Protein AF-A0A3D6D211-F1 (afdb_monomer)

Structure (mmCIF, N/CA/C/O backbone):
data_AF-A0A3D6D211-F1
#
_entry.id   AF-A0A3D6D211-F1
#
loop_
_atom_site.group_PDB
_atom_site.id
_atom_site.type_symbol
_atom_site.label_atom_id
_atom_site.label_alt_id
_atom_site.label_comp_id
_atom_site.label_asym_id
_atom_site.label_entity_id
_atom_site.label_seq_id
_atom_site.pdbx_PDB_ins_code
_atom_site.Cartn_x
_atom_site.Cartn_y
_atom_site.Cartn_z
_atom_site.occupancy
_atom_site.B_iso_or_equiv
_atom_site.auth_seq_id
_atom_site.auth_comp_id
_atom_site.auth_asym_id
_atom_site.auth_atom_id
_atom_site.pdbx_PDB_model_num
ATOM 1 N N . SER A 1 1 ? -0.180 9.207 15.935 1.00 58.53 1 SER A N 1
ATOM 2 C CA . SER A 1 1 ? -0.227 7.729 15.918 1.00 58.53 1 SER A CA 1
ATOM 3 C C . SER A 1 1 ? -0.384 7.252 14.481 1.00 58.53 1 SER A C 1
ATOM 5 O O . SER A 1 1 ? -0.945 7.992 13.679 1.00 58.53 1 SER A O 1
ATOM 7 N N . GLY A 1 2 ? 0.138 6.065 14.145 1.00 70.81 2 GLY A N 1
ATOM 8 C CA . GLY A 1 2 ? -0.076 5.435 12.834 1.00 70.81 2 GLY A CA 1
ATOM 9 C C . GLY A 1 2 ? -1.546 5.052 12.614 1.00 70.81 2 GLY A C 1
ATOM 10 O O . GLY A 1 2 ? -2.289 4.899 13.583 1.00 70.81 2 GLY A O 1
ATOM 11 N N . LYS A 1 3 ? -1.967 4.953 11.346 1.00 82.81 3 LYS A N 1
ATOM 12 C CA . LYS A 1 3 ? -3.351 4.625 10.941 1.00 82.81 3 LYS A CA 1
ATOM 13 C C . LYS A 1 3 ? -3.572 3.140 10.627 1.00 82.81 3 LYS A C 1
ATOM 15 O O . LYS A 1 3 ? -4.720 2.735 10.486 1.00 82.81 3 LYS A O 1
ATOM 20 N N . ALA A 1 4 ? -2.499 2.359 10.530 1.00 85.62 4 ALA A N 1
ATOM 21 C CA . ALA A 1 4 ? -2.516 0.927 10.254 1.00 85.62 4 ALA A CA 1
ATOM 22 C C . ALA A 1 4 ? -1.386 0.229 11.024 1.00 85.62 4 ALA A C 1
ATOM 24 O O . ALA A 1 4 ? -0.366 0.858 11.324 1.00 85.62 4 ALA A O 1
ATOM 25 N N . ASP A 1 5 ? -1.578 -1.055 11.326 1.00 86.31 5 ASP A N 1
ATOM 26 C CA . ASP A 1 5 ? -0.593 -1.872 12.044 1.00 86.31 5 ASP A CA 1
ATOM 27 C C . ASP A 1 5 ? 0.421 -2.522 11.100 1.00 86.31 5 ASP A C 1
ATOM 29 O O . ASP A 1 5 ? 1.606 -2.579 11.424 1.00 86.31 5 ASP A O 1
ATOM 33 N N . ASN A 1 6 ? -0.039 -2.974 9.931 1.00 88.00 6 ASN A N 1
ATOM 34 C CA . ASN A 1 6 ? 0.769 -3.674 8.933 1.00 88.00 6 ASN A CA 1
ATOM 35 C C . ASN A 1 6 ? 1.070 -2.766 7.741 1.00 88.00 6 ASN A C 1
ATOM 37 O O . ASN A 1 6 ? 0.302 -1.851 7.430 1.00 88.00 6 ASN A O 1
ATOM 41 N N . LEU A 1 7 ? 2.171 -3.058 7.055 1.00 87.31 7 LEU A N 1
ATOM 42 C CA . LEU A 1 7 ? 2.601 -2.329 5.870 1.00 87.31 7 LEU A CA 1
ATOM 43 C C . LEU A 1 7 ? 2.799 -3.305 4.713 1.00 87.31 7 LEU A C 1
ATOM 45 O O . LEU A 1 7 ? 3.450 -4.334 4.869 1.00 87.31 7 LEU A O 1
ATOM 49 N N . VAL A 1 8 ? 2.217 -2.994 3.560 1.00 88.19 8 VAL A N 1
ATOM 50 C CA . VAL A 1 8 ? 2.355 -3.799 2.344 1.00 88.19 8 VAL A CA 1
ATOM 51 C C . VAL A 1 8 ? 3.019 -2.943 1.290 1.00 88.19 8 VAL A C 1
ATOM 53 O O . VAL A 1 8 ? 2.564 -1.827 1.036 1.00 88.19 8 VAL A O 1
ATOM 56 N N . PHE A 1 9 ? 4.061 -3.477 0.676 1.00 83.62 9 PHE A N 1
ATOM 57 C CA . PHE A 1 9 ? 4.722 -2.842 -0.445 1.00 83.62 9 PHE A CA 1
ATOM 58 C C . PHE A 1 9 ? 4.446 -3.575 -1.752 1.00 83.62 9 PHE A C 1
ATOM 60 O O . PHE A 1 9 ? 4.147 -4.769 -1.748 1.00 83.62 9 PHE A O 1
ATOM 67 N N . GLY A 1 10 ? 4.498 -2.822 -2.854 1.00 76.00 10 GLY A N 1
ATOM 68 C CA . GLY A 1 10 ? 4.385 -3.337 -4.217 1.00 76.00 10 GLY A CA 1
ATOM 69 C C . GLY A 1 10 ? 5.516 -4.300 -4.576 1.00 76.00 10 GLY A C 1
ATOM 70 O O . GLY A 1 10 ? 6.208 -4.796 -3.702 1.00 76.00 10 GLY A O 1
ATOM 71 N N . GLY A 1 11 ? 5.660 -4.626 -5.858 1.00 62.19 11 GLY A N 1
ATOM 72 C CA . GLY A 1 11 ? 6.612 -5.656 -6.302 1.00 62.19 11 GLY A CA 1
ATOM 73 C C . GLY A 1 11 ? 7.566 -5.233 -7.412 1.00 62.19 11 GLY A C 1
ATOM 74 O O . GLY A 1 11 ? 8.039 -6.103 -8.142 1.00 62.19 11 GLY A O 1
ATOM 75 N N . SER A 1 12 ? 7.812 -3.934 -7.593 1.00 55.12 12 SER A N 1
ATOM 76 C CA . SER A 1 12 ? 8.810 -3.457 -8.554 1.00 55.12 12 SER A CA 1
ATOM 77 C C . SER A 1 12 ? 10.187 -3.349 -7.910 1.00 55.12 12 SER A C 1
ATOM 79 O O . SER A 1 12 ? 10.309 -2.785 -6.828 1.00 55.12 12 SER A O 1
ATOM 81 N N . ASP A 1 13 ? 11.224 -3.798 -8.614 1.00 53.75 13 ASP A N 1
ATOM 82 C CA . ASP A 1 13 ? 12.615 -3.498 -8.275 1.00 53.75 13 ASP A CA 1
ATOM 83 C C . ASP A 1 13 ? 12.808 -1.973 -8.154 1.00 53.75 13 ASP A C 1
ATOM 85 O O . ASP A 1 13 ? 12.482 -1.227 -9.081 1.00 53.75 13 ASP A O 1
ATOM 89 N N . TYR A 1 14 ? 13.329 -1.493 -7.020 1.00 52.69 14 TYR A N 1
ATOM 90 C CA . TYR A 1 14 ? 13.660 -0.077 -6.850 1.00 52.69 14 TYR A CA 1
ATOM 91 C C . TYR A 1 14 ? 15.151 0.126 -7.105 1.00 52.69 14 TYR A C 1
ATOM 93 O O . TYR A 1 14 ? 16.004 -0.373 -6.368 1.00 52.69 14 TYR A O 1
ATOM 101 N N . GLU A 1 15 ? 15.468 0.891 -8.147 1.00 45.19 15 GLU A N 1
ATOM 102 C CA . GLU A 1 15 ? 16.822 1.377 -8.390 1.00 45.19 15 GLU A CA 1
ATOM 103 C C . GLU A 1 15 ? 17.042 2.671 -7.599 1.00 45.19 15 GLU A C 1
ATOM 105 O O . GLU A 1 15 ? 16.392 3.689 -7.846 1.00 45.19 15 GLU A O 1
ATOM 110 N N . ILE A 1 16 ? 17.972 2.646 -6.643 1.00 47.34 16 ILE A N 1
ATOM 111 C CA . ILE A 1 16 ? 18.431 3.849 -5.942 1.00 47.34 16 ILE A CA 1
ATOM 112 C C . ILE A 1 16 ? 19.936 3.970 -6.161 1.00 47.34 16 ILE A C 1
ATOM 114 O O . ILE A 1 16 ? 20.699 3.063 -5.837 1.00 47.34 16 ILE A O 1
ATOM 118 N N . ASN A 1 17 ? 20.373 5.104 -6.716 1.00 46.25 17 ASN A N 1
ATOM 119 C CA . ASN A 1 17 ? 21.780 5.399 -7.015 1.00 46.25 17 ASN A CA 1
ATOM 120 C C . ASN A 1 17 ? 22.486 4.318 -7.864 1.00 46.25 17 ASN A C 1
ATOM 122 O O . ASN A 1 17 ? 23.649 4.001 -7.616 1.00 46.25 17 ASN A O 1
ATOM 126 N N . GLY A 1 18 ? 21.797 3.733 -8.850 1.00 45.72 18 GLY A N 1
ATOM 127 C CA . GLY A 1 18 ? 22.374 2.712 -9.734 1.00 45.72 18 GLY A CA 1
ATOM 128 C C . GLY A 1 18 ? 22.485 1.316 -9.117 1.00 45.72 18 GLY A C 1
ATOM 129 O O . GLY A 1 18 ? 23.084 0.428 -9.719 1.00 45.72 18 GLY A O 1
A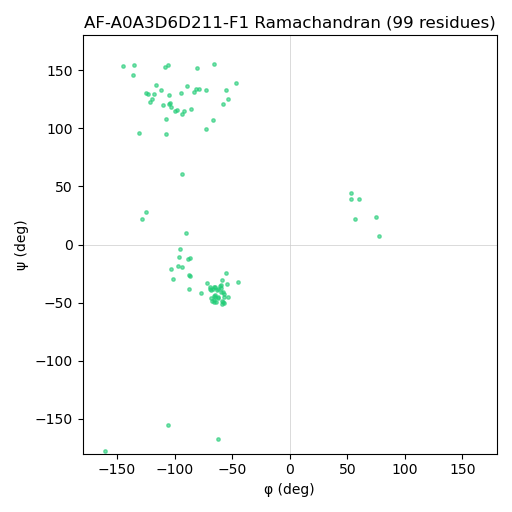TOM 130 N N . THR A 1 19 ? 21.931 1.109 -7.918 1.00 49.28 19 THR A N 1
ATOM 131 C CA . THR A 1 19 ? 21.865 -0.202 -7.267 1.00 49.28 19 THR A CA 1
ATOM 132 C C . THR A 1 19 ? 20.418 -0.672 -7.254 1.00 49.28 19 THR A C 1
ATOM 134 O O . THR A 1 19 ? 19.549 -0.008 -6.687 1.00 49.28 19 THR A O 1
ATOM 137 N N . ILE A 1 20 ? 20.166 -1.818 -7.889 1.00 54.06 20 ILE A N 1
ATOM 138 C CA . ILE A 1 20 ? 18.910 -2.553 -7.744 1.00 54.06 20 ILE A CA 1
ATOM 139 C C . ILE A 1 20 ? 18.949 -3.183 -6.356 1.00 54.06 20 ILE A C 1
ATOM 141 O O . ILE A 1 20 ? 19.634 -4.183 -6.138 1.00 54.06 20 ILE A O 1
ATOM 145 N N . THR A 1 21 ? 18.275 -2.557 -5.398 1.00 53.44 21 THR A N 1
ATOM 146 C CA . THR A 1 21 ? 18.190 -3.091 -4.041 1.00 53.44 21 THR A CA 1
ATOM 147 C C . THR A 1 21 ? 16.914 -3.904 -3.927 1.00 53.44 21 THR A C 1
ATOM 149 O O . THR A 1 21 ? 15.833 -3.422 -4.262 1.00 53.44 21 THR A O 1
ATOM 152 N N . ALA A 1 22 ? 17.032 -5.132 -3.417 1.00 55.91 22 ALA A N 1
ATOM 153 C CA . ALA A 1 22 ? 15.868 -5.899 -3.003 1.00 55.91 22 ALA A CA 1
ATOM 154 C C . ALA A 1 22 ? 15.111 -5.090 -1.940 1.00 55.91 22 ALA A C 1
ATOM 156 O O . ALA A 1 22 ? 15.666 -4.749 -0.893 1.00 55.91 22 ALA A O 1
ATOM 157 N N . GLU A 1 23 ? 13.851 -4.777 -2.227 1.00 57.41 23 GLU A N 1
ATOM 158 C CA . GLU A 1 23 ? 12.949 -3.925 -1.444 1.00 57.41 23 GLU A CA 1
ATOM 159 C C . GLU A 1 23 ? 12.984 -4.220 0.072 1.00 57.41 23 GLU A C 1
ATOM 161 O O . GLU A 1 23 ? 12.925 -3.309 0.900 1.00 57.41 23 GLU A O 1
ATOM 166 N N . GLY A 1 24 ? 13.210 -5.485 0.445 1.00 54.91 24 GLY A N 1
ATOM 167 C CA . GLY A 1 24 ? 13.349 -5.936 1.830 1.00 54.91 24 GLY A CA 1
ATOM 168 C C . GLY A 1 24 ? 14.492 -5.306 2.637 1.00 54.91 24 GLY A C 1
ATOM 169 O O . GLY A 1 24 ? 14.307 -5.056 3.826 1.00 54.91 24 GLY A O 1
ATOM 170 N N . GLN A 1 25 ? 15.649 -5.001 2.034 1.00 59.38 25 GLN A N 1
ATOM 171 C CA . GLN A 1 25 ? 16.811 -4.485 2.778 1.00 59.38 25 GLN A CA 1
ATOM 172 C C . GLN A 1 25 ? 16.654 -2.998 3.140 1.00 59.38 25 GLN A C 1
ATOM 174 O O . GLN A 1 25 ? 16.907 -2.605 4.277 1.00 59.38 25 GLN A O 1
ATOM 179 N N . LEU A 1 26 ? 16.144 -2.187 2.206 1.00 62.75 26 LEU A N 1
ATOM 180 C CA . LEU A 1 26 ? 15.807 -0.774 2.440 1.00 62.75 26 LEU A CA 1
ATOM 181 C C . LEU A 1 26 ? 14.749 -0.613 3.536 1.00 62.75 26 LEU A C 1
ATOM 183 O O . LEU A 1 26 ? 14.776 0.340 4.315 1.00 62.75 26 LEU A O 1
ATOM 187 N N . LEU A 1 27 ? 13.810 -1.554 3.604 1.00 62.53 27 LEU A N 1
ATOM 188 C CA . LEU A 1 27 ? 12.691 -1.460 4.525 1.00 62.53 27 LEU A CA 1
ATOM 189 C C . LEU A 1 27 ? 12.978 -2.042 5.896 1.00 62.53 27 LEU A C 1
ATOM 191 O O . LEU A 1 27 ? 12.405 -1.547 6.863 1.00 62.53 27 LEU A O 1
ATOM 195 N N . ASP A 1 28 ? 13.898 -2.997 6.021 1.00 63.72 28 ASP A N 1
ATOM 196 C CA . ASP A 1 28 ? 14.395 -3.386 7.338 1.00 63.72 28 ASP A CA 1
ATOM 197 C C . ASP A 1 28 ? 15.180 -2.239 7.993 1.00 63.72 28 ASP A C 1
ATOM 199 O O . ASP A 1 28 ? 15.022 -1.952 9.187 1.00 63.72 28 ASP A O 1
ATOM 203 N N . GLU A 1 29 ? 15.928 -1.484 7.182 1.00 65.69 29 GLU A N 1
ATOM 204 C CA . GLU A 1 29 ? 16.556 -0.236 7.610 1.00 65.69 29 GLU A CA 1
ATOM 205 C C . GLU A 1 29 ? 15.517 0.814 8.022 1.00 65.69 29 GLU A C 1
ATOM 207 O O . GLU A 1 29 ? 15.656 1.415 9.087 1.00 65.69 29 GLU A O 1
ATOM 212 N N . TRP A 1 30 ? 14.447 1.033 7.246 1.00 66.62 30 TRP A N 1
ATOM 213 C CA . TRP A 1 30 ? 13.401 2.002 7.614 1.00 66.62 30 TRP A CA 1
ATOM 214 C C . TRP A 1 30 ? 12.588 1.558 8.831 1.00 66.62 30 TRP A C 1
ATOM 216 O O . TRP A 1 30 ? 12.302 2.376 9.706 1.00 66.62 30 TRP A O 1
ATOM 226 N N . ARG A 1 31 ? 12.265 0.267 8.942 1.00 63.41 31 ARG A N 1
ATOM 227 C CA . ARG A 1 31 ? 11.588 -0.332 10.099 1.00 63.41 31 ARG A CA 1
ATOM 228 C C . ARG A 1 31 ? 12.399 -0.098 11.369 1.00 63.41 31 ARG A C 1
ATOM 230 O O . ARG A 1 31 ? 11.857 0.413 12.350 1.00 63.41 31 ARG A O 1
ATOM 237 N N . THR A 1 32 ? 13.696 -0.401 11.320 1.00 65.19 32 THR A N 1
ATOM 238 C CA . THR A 1 32 ? 14.630 -0.209 12.438 1.00 65.19 32 THR A CA 1
ATOM 239 C C . THR A 1 32 ? 14.813 1.271 12.766 1.00 65.19 32 THR A C 1
ATOM 241 O O . THR A 1 32 ? 14.773 1.661 13.931 1.00 65.19 32 THR A O 1
ATOM 244 N N . ARG A 1 33 ? 14.978 2.121 11.746 1.00 60.97 33 ARG A N 1
ATOM 245 C CA . ARG A 1 33 ? 15.263 3.551 11.919 1.00 60.97 33 ARG A CA 1
ATOM 246 C C . ARG A 1 33 ? 14.066 4.347 12.424 1.00 60.97 33 ARG A C 1
ATOM 248 O O . ARG A 1 33 ? 14.261 5.340 13.120 1.00 60.97 33 ARG A O 1
ATOM 255 N N . TRP A 1 34 ? 12.851 3.966 12.044 1.00 62.72 34 TRP A N 1
ATOM 256 C CA . TRP A 1 34 ? 11.663 4.759 12.343 1.00 62.72 34 TRP A CA 1
ATOM 257 C C . TRP A 1 34 ? 10.816 4.203 13.487 1.00 62.72 34 TRP A C 1
ATOM 259 O O . TRP A 1 34 ? 10.064 4.968 14.083 1.00 62.72 34 TRP A O 1
ATOM 269 N N . GLY A 1 35 ? 10.917 2.916 13.842 1.00 63.09 35 GLY A N 1
ATOM 270 C CA . GLY A 1 35 ? 10.099 2.332 14.920 1.00 63.09 35 GLY A CA 1
ATOM 271 C C . GLY A 1 35 ? 8.584 2.495 14.692 1.00 63.09 35 GLY A C 1
ATOM 272 O O . GLY A 1 35 ? 7.802 2.510 15.640 1.00 63.09 35 GLY A O 1
ATOM 273 N N . MET A 1 36 ? 8.177 2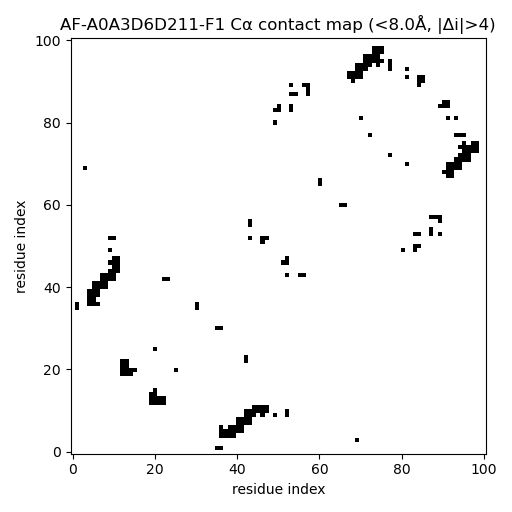.696 13.431 1.00 64.12 36 MET A N 1
ATOM 274 C CA . MET A 1 36 ? 6.855 3.207 13.044 1.00 64.12 36 MET A CA 1
ATOM 275 C C . MET A 1 36 ? 5.827 2.111 12.739 1.00 64.12 36 MET A C 1
ATOM 277 O O . MET A 1 36 ? 4.630 2.395 12.773 1.00 64.12 36 MET A O 1
ATOM 281 N N . VAL A 1 37 ? 6.265 0.881 12.455 1.00 67.69 37 VAL A N 1
ATOM 282 C CA . VAL A 1 37 ? 5.378 -0.241 12.114 1.00 67.69 37 VAL A CA 1
ATOM 283 C C . VAL A 1 37 ? 5.284 -1.177 13.311 1.00 67.69 37 VAL A C 1
ATOM 285 O O . VAL A 1 37 ? 6.298 -1.679 13.790 1.00 67.69 37 VAL A O 1
ATOM 288 N N . LYS A 1 38 ? 4.065 -1.374 13.818 1.00 72.06 38 LYS A N 1
ATOM 289 C CA . LYS A 1 38 ? 3.802 -2.256 14.965 1.00 72.06 38 LYS A CA 1
ATOM 290 C C . LYS A 1 38 ? 3.586 -3.714 14.553 1.00 72.06 38 LYS A C 1
ATOM 292 O O . LYS A 1 38 ? 3.816 -4.601 15.368 1.00 72.06 38 LYS A O 1
ATOM 297 N N . GLY A 1 39 ? 3.108 -3.939 13.332 1.00 76.38 39 GLY A N 1
ATOM 298 C CA . GLY A 1 39 ? 2.797 -5.245 12.763 1.00 76.38 39 GLY A CA 1
ATOM 299 C C . GLY A 1 39 ? 3.818 -5.724 11.732 1.00 76.38 39 GLY A C 1
ATOM 300 O O . GLY A 1 39 ? 4.988 -5.337 11.743 1.00 76.38 39 GLY A O 1
ATOM 301 N N . GLU A 1 40 ? 3.362 -6.604 10.847 1.00 81.88 40 GLU A N 1
ATOM 302 C CA . GLU A 1 40 ? 4.181 -7.239 9.817 1.00 81.88 40 GLU A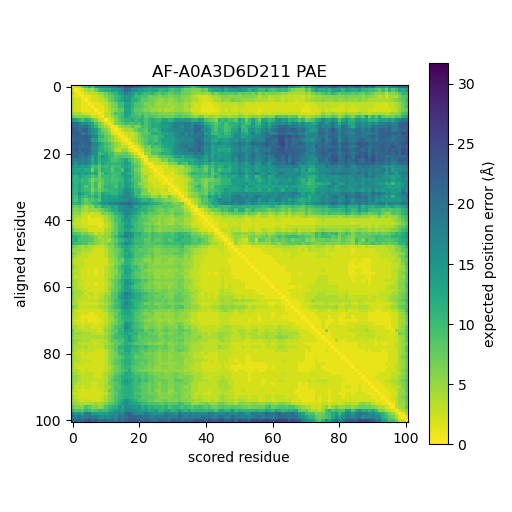 CA 1
ATOM 303 C C . GLU A 1 40 ? 4.375 -6.319 8.602 1.00 81.88 40 GLU A C 1
ATOM 305 O O . GLU A 1 40 ? 3.537 -5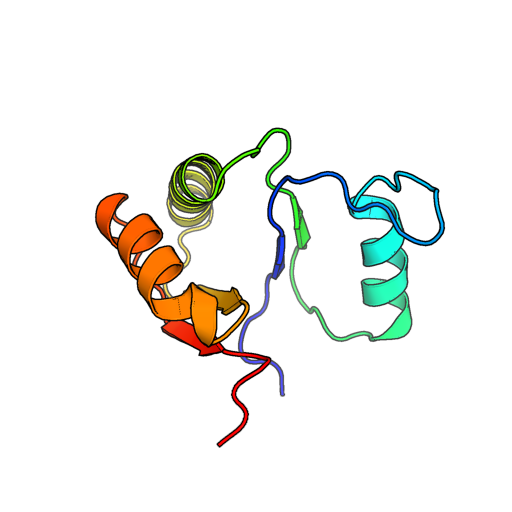.470 8.276 1.00 81.88 40 GLU A O 1
ATOM 310 N N . VAL A 1 41 ? 5.502 -6.515 7.915 1.00 79.62 41 VAL A N 1
ATOM 311 C CA . VAL A 1 41 ? 5.760 -5.935 6.595 1.00 79.62 41 VAL A CA 1
ATOM 312 C C . VAL A 1 41 ? 5.615 -7.046 5.562 1.00 79.62 41 VAL A C 1
ATOM 314 O O . VAL A 1 41 ? 6.215 -8.110 5.715 1.00 79.62 41 VAL A O 1
ATOM 317 N N . HIS A 1 42 ? 4.816 -6.806 4.526 1.00 82.81 42 HIS A N 1
ATOM 318 C CA . HIS A 1 42 ? 4.560 -7.756 3.448 1.00 82.81 42 HIS A CA 1
ATOM 319 C C . HIS A 1 42 ? 5.083 -7.214 2.122 1.00 82.81 42 HIS A C 1
ATOM 321 O O . HIS A 1 42 ? 4.852 -6.050 1.795 1.00 82.81 42 HIS A O 1
ATOM 327 N N . PHE A 1 43 ? 5.717 -8.086 1.346 1.00 78.75 43 PHE A N 1
ATOM 328 C CA . PHE A 1 43 ? 6.238 -7.781 0.018 1.00 78.75 43 PHE A CA 1
ATOM 329 C C . PHE A 1 43 ? 5.432 -8.544 -1.023 1.00 78.75 43 PHE A C 1
ATOM 331 O O . PHE A 1 43 ? 5.147 -9.734 -0.855 1.00 78.75 43 PHE A O 1
ATOM 338 N N . LEU A 1 44 ? 5.021 -7.854 -2.084 1.00 80.50 44 LEU A N 1
ATOM 339 C CA . LEU A 1 44 ? 4.266 -8.459 -3.174 1.00 80.50 44 LEU A CA 1
ATOM 340 C C . LEU A 1 44 ? 5.218 -8.906 -4.287 1.00 80.50 44 LEU A C 1
ATOM 342 O O . LEU A 1 44 ? 5.094 -8.446 -5.423 1.00 80.50 44 LEU A O 1
ATOM 346 N N . ASP A 1 45 ? 6.138 -9.819 -3.965 1.00 70.88 45 ASP A N 1
ATOM 347 C CA . ASP A 1 45 ? 7.168 -10.318 -4.884 1.00 70.88 45 ASP A CA 1
ATOM 348 C C . ASP A 1 45 ? 6.592 -10.682 -6.26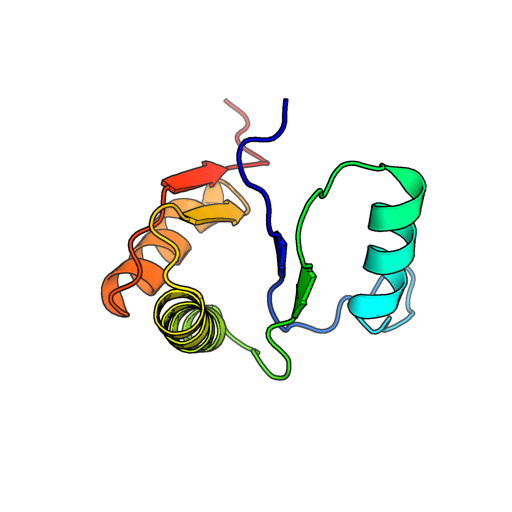3 1.00 70.88 45 ASP A C 1
ATOM 350 O O . ASP A 1 45 ? 5.536 -11.320 -6.375 1.00 70.88 45 ASP A O 1
ATOM 354 N N . ASN A 1 46 ? 7.318 -10.335 -7.329 1.00 68.44 46 ASN A N 1
ATOM 355 C CA . ASN A 1 46 ? 6.919 -10.568 -8.722 1.00 68.44 46 ASN A CA 1
ATOM 356 C C . ASN A 1 46 ? 5.597 -9.868 -9.113 1.00 68.44 46 ASN A C 1
ATOM 358 O O . ASN A 1 46 ? 4.763 -10.453 -9.821 1.00 68.44 4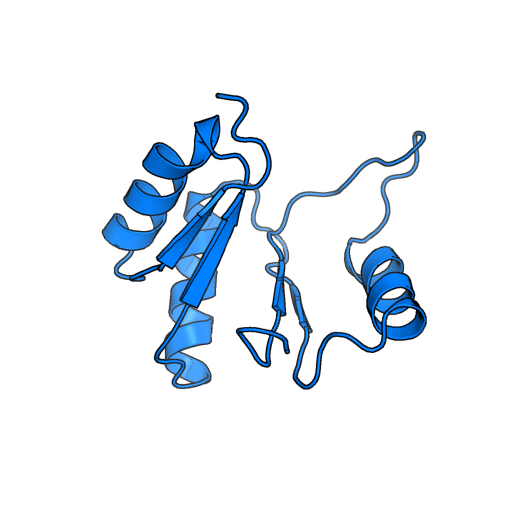6 ASN A O 1
ATOM 362 N N . SER A 1 47 ? 5.363 -8.641 -8.633 1.00 75.06 47 SER A N 1
ATOM 363 C CA . SER A 1 47 ? 4.241 -7.790 -9.065 1.00 75.06 47 SER A CA 1
ATOM 364 C C . SER A 1 47 ? 4.747 -6.641 -9.927 1.00 75.06 47 SER A C 1
ATOM 366 O O . SER A 1 47 ? 5.141 -5.597 -9.424 1.00 75.06 47 SER A O 1
ATOM 368 N N . TYR A 1 48 ? 4.706 -6.831 -11.244 1.00 77.88 48 TYR A N 1
ATOM 369 C CA . TYR A 1 48 ? 5.227 -5.857 -12.211 1.00 77.88 48 TYR A CA 1
ATOM 370 C C . TYR A 1 48 ? 4.204 -4.788 -12.603 1.00 77.88 48 TYR A C 1
ATOM 372 O O . TYR A 1 48 ? 4.536 -3.802 -13.260 1.00 77.88 48 TYR A O 1
ATOM 380 N N . THR A 1 49 ? 2.937 -4.988 -12.239 1.00 85.38 49 THR A N 1
ATOM 381 C CA . THR A 1 49 ? 1.856 -4.058 -12.547 1.00 85.38 49 THR A CA 1
ATOM 382 C C . THR A 1 49 ? 0.961 -3.829 -11.335 1.00 85.38 49 THR A C 1
ATOM 384 O O . THR A 1 49 ? 0.758 -4.724 -10.517 1.00 85.38 49 THR A O 1
ATOM 387 N N . THR A 1 50 ? 0.301 -2.667 -11.289 1.00 83.81 50 THR A N 1
ATOM 388 C CA . THR A 1 50 ? -0.732 -2.362 -10.277 1.00 83.81 50 THR A CA 1
ATOM 389 C C . THR A 1 50 ? -1.861 -3.404 -10.259 1.00 83.81 50 THR A C 1
ATOM 391 O O . THR A 1 50 ? -2.542 -3.586 -9.253 1.00 83.81 50 THR A O 1
ATOM 394 N N . ARG A 1 51 ? -2.082 -4.107 -11.380 1.00 88.75 51 ARG A N 1
ATOM 395 C CA . ARG A 1 51 ? -3.042 -5.211 -11.457 1.00 88.75 51 ARG A CA 1
ATOM 396 C C . ARG A 1 51 ? -2.576 -6.410 -10.634 1.00 88.75 51 ARG A C 1
ATOM 398 O O . ARG A 1 51 ? -3.377 -6.986 -9.904 1.00 88.75 51 ARG A O 1
ATOM 405 N N . ASP A 1 52 ? -1.308 -6.783 -10.768 1.00 89.62 52 ASP A N 1
ATOM 406 C CA . ASP A 1 52 ? -0.731 -7.931 -10.063 1.00 89.62 52 ASP A CA 1
ATOM 407 C C . ASP A 1 52 ? -0.683 -7.666 -8.555 1.00 89.62 52 ASP A C 1
ATOM 409 O O . ASP A 1 52 ? -1.034 -8.540 -7.761 1.00 89.62 52 ASP A O 1
ATOM 413 N N . GLU A 1 53 ? -0.371 -6.425 -8.171 1.00 90.69 53 GLU A N 1
ATOM 414 C CA . GLU A 1 53 ? -0.462 -5.961 -6.784 1.00 90.69 53 GLU A CA 1
ATO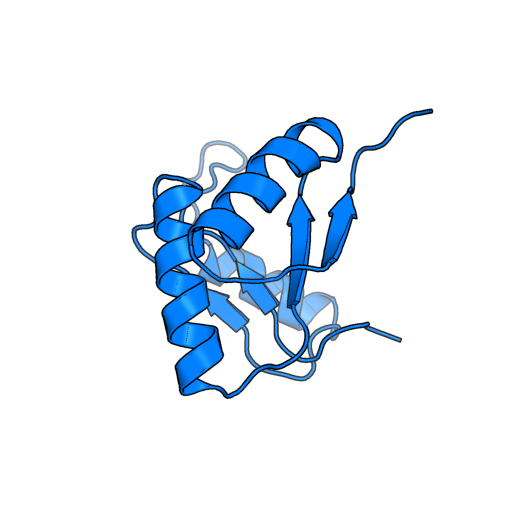M 415 C C . GLU A 1 53 ? -1.889 -6.107 -6.243 1.00 90.69 53 GLU A C 1
ATOM 417 O O . GLU A 1 53 ? -2.094 -6.736 -5.208 1.00 90.69 53 GLU A O 1
ATOM 422 N N . ALA A 1 54 ? -2.899 -5.603 -6.962 1.00 92.56 54 ALA A N 1
ATOM 423 C CA . ALA A 1 54 ? -4.293 -5.690 -6.526 1.00 92.56 54 ALA A CA 1
ATOM 424 C C . ALA A 1 54 ? -4.772 -7.143 -6.345 1.00 92.56 54 ALA A C 1
ATOM 426 O O . ALA A 1 54 ? -5.517 -7.439 -5.407 1.00 92.56 54 ALA A O 1
ATOM 427 N N . VAL A 1 55 ? -4.333 -8.063 -7.211 1.00 93.50 55 VAL A N 1
ATOM 428 C CA . VAL A 1 55 ? -4.653 -9.495 -7.091 1.00 93.50 55 VAL A CA 1
ATOM 429 C C . VAL A 1 55 ? -4.014 -10.101 -5.842 1.00 93.50 55 VAL A C 1
ATOM 431 O O . VAL A 1 55 ? -4.717 -10.755 -5.072 1.00 93.50 55 VAL A O 1
ATOM 434 N N . ARG A 1 56 ? -2.725 -9.854 -5.591 1.00 91.75 56 ARG A N 1
ATOM 435 C CA . ARG A 1 56 ? -2.053 -10.404 -4.404 1.00 91.75 56 ARG A CA 1
ATOM 436 C C . ARG A 1 56 ? -2.538 -9.775 -3.101 1.00 91.75 56 ARG A C 1
ATOM 438 O O . ARG A 1 56 ? -2.732 -10.486 -2.117 1.00 91.75 56 ARG A O 1
ATOM 445 N N . VAL A 1 57 ? -2.813 -8.469 -3.084 1.00 93.31 57 VAL A N 1
ATOM 446 C CA . VAL A 1 57 ? -3.401 -7.810 -1.906 1.00 93.31 57 VAL A CA 1
ATOM 447 C C . VAL A 1 57 ? -4.745 -8.434 -1.565 1.00 93.31 57 VAL A C 1
ATOM 449 O O . VAL A 1 57 ? -5.011 -8.691 -0.396 1.00 93.31 57 VAL A O 1
ATOM 452 N N . ARG A 1 58 ? -5.580 -8.758 -2.558 1.00 94.19 58 ARG A N 1
ATOM 453 C CA . ARG A 1 58 ? -6.852 -9.448 -2.311 1.00 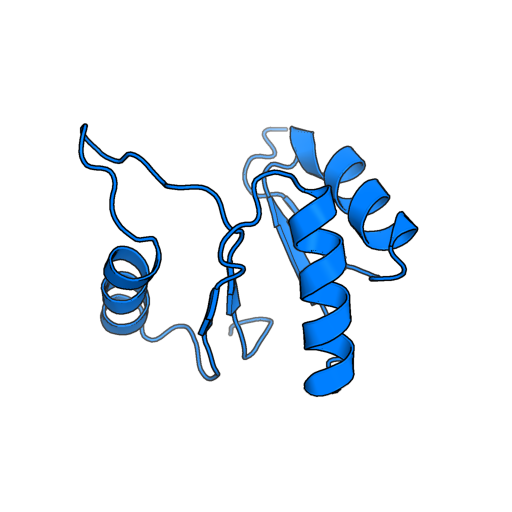94.19 58 ARG A CA 1
ATOM 454 C C . ARG A 1 58 ? -6.662 -10.774 -1.574 1.00 94.19 58 ARG A C 1
ATOM 456 O O . ARG A 1 58 ? -7.449 -11.097 -0.686 1.00 94.19 58 ARG A O 1
ATOM 463 N N . GLU A 1 59 ? -5.664 -11.561 -1.961 1.00 93.50 59 GLU A N 1
ATOM 464 C CA . GLU A 1 59 ? -5.347 -12.832 -1.301 1.00 93.50 59 GLU A CA 1
ATOM 465 C C . GLU A 1 59 ? -4.876 -12.596 0.136 1.00 93.50 59 GLU A C 1
ATOM 467 O O . GLU A 1 59 ? -5.365 -13.248 1.060 1.00 93.50 59 GLU A O 1
ATOM 472 N N . LEU A 1 60 ? -4.010 -11.602 0.342 1.00 92.31 60 LEU A N 1
ATOM 473 C CA . LEU A 1 60 ? -3.507 -11.235 1.662 1.00 92.31 60 LEU A CA 1
ATOM 474 C C . LEU A 1 60 ? -4.625 -10.760 2.600 1.00 92.31 60 LEU A C 1
ATOM 476 O O . LEU A 1 60 ? -4.720 -11.239 3.728 1.00 92.31 60 LEU A O 1
ATOM 480 N N . VAL A 1 61 ? -5.517 -9.895 2.112 1.00 93.19 61 VAL A N 1
ATOM 481 C CA . VAL A 1 61 ? -6.690 -9.395 2.848 1.00 93.19 61 VAL A CA 1
ATOM 482 C C . VAL A 1 61 ? -7.578 -10.539 3.311 1.00 93.19 61 VAL A C 1
ATOM 484 O O . VAL A 1 61 ? -7.982 -10.567 4.470 1.00 93.19 61 VAL A O 1
ATOM 487 N N . LYS A 1 62 ? -7.846 -11.511 2.433 1.00 92.56 62 LYS A N 1
ATOM 488 C CA . LYS A 1 62 ? -8.646 -12.690 2.783 1.00 92.56 62 LYS A CA 1
ATOM 489 C C . LYS A 1 62 ? -7.962 -13.560 3.830 1.00 92.56 62 LYS A C 1
ATOM 491 O O . LYS A 1 62 ? -8.610 -13.975 4.783 1.00 92.56 62 LYS A O 1
ATOM 496 N N . ASN A 1 63 ? -6.666 -13.816 3.671 1.00 93.62 63 ASN A N 1
ATOM 497 C CA . ASN A 1 63 ? -5.915 -14.691 4.571 1.00 93.62 63 ASN A CA 1
ATOM 498 C C . ASN A 1 63 ? -5.728 -14.075 5.962 1.00 93.62 63 ASN A C 1
ATOM 500 O O . ASN A 1 63 ? -5.763 -14.784 6.964 1.00 93.62 63 ASN A O 1
ATOM 504 N N . LYS A 1 64 ? -5.524 -12.756 6.027 1.00 92.81 64 LYS A N 1
ATOM 505 C CA . LYS A 1 64 ? -5.284 -12.021 7.273 1.00 92.81 64 LYS A CA 1
ATOM 506 C C . LYS A 1 64 ? -6.551 -11.404 7.873 1.00 92.81 64 LYS A C 1
ATOM 508 O O . LYS A 1 64 ? -6.481 -10.854 8.966 1.00 92.81 64 LYS A O 1
ATOM 513 N N . SER A 1 65 ? -7.692 -11.514 7.185 1.00 92.94 65 SER A N 1
ATOM 514 C CA . SER A 1 65 ? -8.981 -10.933 7.590 1.00 92.94 65 SER A CA 1
ATOM 515 C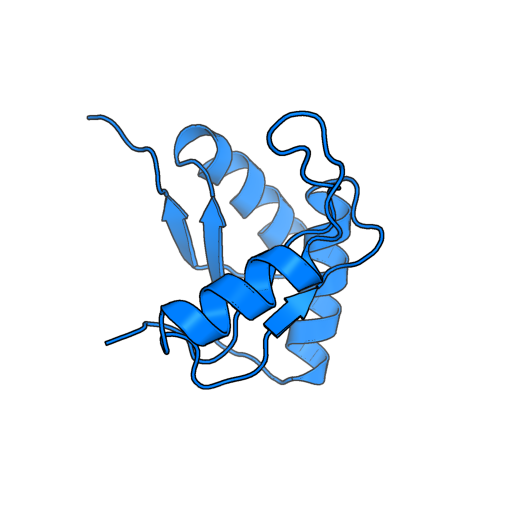 C . SER A 1 65 ? -8.893 -9.430 7.886 1.00 92.94 65 SER A C 1
ATOM 517 O O . SER A 1 65 ? -9.403 -8.947 8.892 1.00 92.94 65 SER A O 1
ATOM 519 N N . TRP A 1 66 ? -8.197 -8.682 7.027 1.00 93.50 66 TRP A N 1
ATOM 520 C CA . TRP A 1 66 ? -8.080 -7.231 7.183 1.00 93.50 66 TRP A CA 1
ATOM 521 C C . TRP A 1 66 ? -9.337 -6.514 6.698 1.00 93.50 66 TRP A C 1
ATOM 523 O O . TRP A 1 66 ? -9.826 -6.775 5.602 1.00 93.50 66 TRP A O 1
ATOM 533 N N . GLU A 1 67 ? -9.821 -5.563 7.492 1.00 91.56 67 GLU A N 1
ATOM 534 C CA . GLU A 1 67 ? -11.052 -4.820 7.188 1.00 91.56 67 GLU A CA 1
ATOM 535 C C . GLU A 1 67 ? -10.785 -3.428 6.612 1.00 91.56 67 GLU A C 1
ATOM 537 O O . GLU A 1 67 ? -11.587 -2.901 5.848 1.00 91.56 67 GLU A O 1
ATOM 542 N N . THR A 1 68 ? -9.658 -2.813 6.982 1.00 93.12 68 THR A N 1
ATOM 543 C CA . THR A 1 68 ? -9.294 -1.459 6.551 1.00 93.12 68 THR A CA 1
ATOM 544 C C . THR A 1 68 ? -7.985 -1.490 5.784 1.00 93.12 68 THR A C 1
ATOM 546 O O . THR A 1 68 ? -6.965 -1.949 6.297 1.00 93.12 68 THR A O 1
ATOM 549 N N . LEU A 1 69 ? -8.009 -0.952 4.567 1.00 94.88 69 LEU A N 1
ATOM 550 C CA . LEU A 1 69 ? -6.838 -0.811 3.714 1.00 94.88 69 LEU A CA 1
ATOM 551 C C . LEU A 1 69 ? -6.648 0.648 3.324 1.00 94.88 69 LEU A C 1
ATOM 553 O O . LEU A 1 69 ? -7.571 1.278 2.816 1.00 94.88 69 LEU A O 1
ATOM 557 N N . TYR A 1 70 ? -5.434 1.158 3.504 1.00 94.50 70 TYR A N 1
ATOM 558 C CA . TYR A 1 70 ? -5.029 2.467 3.002 1.00 94.50 70 TYR A CA 1
ATOM 559 C C . TYR A 1 70 ? -4.140 2.270 1.777 1.00 94.50 70 TYR A C 1
ATOM 561 O O . TYR A 1 70 ? -3.101 1.618 1.866 1.00 94.50 70 TYR A O 1
ATOM 569 N N . LEU A 1 71 ? -4.540 2.835 0.639 1.00 93.88 71 LEU A N 1
ATOM 570 C CA . LEU A 1 71 ? -3.730 2.836 -0.574 1.00 93.88 71 LEU A CA 1
ATOM 571 C C . LEU A 1 71 ? -2.921 4.127 -0.625 1.00 93.88 71 LEU A C 1
ATOM 573 O O . LEU A 1 71 ? -3.478 5.211 -0.792 1.00 93.88 71 LEU A O 1
ATOM 577 N N . VAL A 1 72 ? -1.605 3.994 -0.494 1.00 91.06 72 VAL A N 1
ATOM 578 C CA . VAL A 1 72 ? -0.666 5.115 -0.510 1.00 91.06 72 VAL A CA 1
ATOM 579 C C . VAL A 1 72 ? 0.030 5.161 -1.865 1.00 91.06 72 VAL A C 1
ATOM 581 O O . VAL A 1 72 ? 0.702 4.213 -2.256 1.00 91.06 72 VAL A O 1
ATOM 584 N N . THR A 1 73 ? -0.140 6.252 -2.608 1.00 88.81 73 THR A N 1
ATOM 585 C CA . THR A 1 73 ? 0.571 6.489 -3.874 1.00 88.81 73 THR A CA 1
ATOM 586 C C . THR A 1 73 ? 0.541 7.981 -4.225 1.00 88.81 73 THR A C 1
ATOM 588 O O . THR A 1 73 ? 0.015 8.802 -3.471 1.00 88.81 73 THR A O 1
ATOM 591 N N . SER A 1 74 ? 1.102 8.361 -5.371 1.00 87.75 74 SER A N 1
ATOM 592 C CA . SER A 1 74 ? 0.941 9.703 -5.933 1.00 87.75 74 SER A CA 1
ATOM 593 C C . SER A 1 74 ? -0.547 10.052 -6.098 1.00 87.75 74 SER A C 1
ATOM 595 O O . SER A 1 74 ? -1.319 9.273 -6.658 1.00 87.75 74 SER A O 1
ATOM 597 N N . ALA A 1 75 ? -0.956 11.240 -5.660 1.00 89.25 75 ALA A N 1
ATOM 598 C CA . ALA A 1 75 ? -2.278 11.813 -5.873 1.00 89.25 75 ALA A CA 1
ATOM 599 C C . ALA A 1 75 ? -2.656 11.849 -7.365 1.00 89.25 75 ALA A C 1
ATOM 601 O O . ALA A 1 75 ? -3.815 11.600 -7.702 1.00 89.25 75 ALA A O 1
ATOM 602 N N . TRP A 1 76 ? -1.686 12.059 -8.264 1.00 87.88 76 TRP A N 1
ATOM 603 C CA . TRP A 1 76 ? -1.895 11.995 -9.717 1.00 87.88 76 TRP A CA 1
ATOM 604 C C . TRP A 1 76 ? -2.278 10.594 -10.194 1.00 87.88 76 TRP A C 1
ATOM 606 O O . TRP A 1 76 ? -3.106 10.433 -11.092 1.00 87.88 76 TRP A O 1
ATOM 616 N N . HIS A 1 77 ? -1.706 9.564 -9.573 1.00 90.25 77 HIS A N 1
ATOM 617 C CA . HIS A 1 77 ? -1.991 8.167 -9.894 1.00 90.25 77 HIS A CA 1
ATOM 618 C C . HIS A 1 77 ? -3.169 7.591 -9.107 1.00 90.25 77 HIS A C 1
ATOM 620 O O . HIS A 1 77 ? -3.671 6.527 -9.473 1.00 90.25 77 HIS A O 1
ATOM 626 N N . MET A 1 78 ? -3.634 8.288 -8.068 1.00 94.06 78 MET A N 1
ATOM 627 C CA . MET A 1 78 ? -4.568 7.744 -7.089 1.00 94.06 78 MET A CA 1
ATOM 628 C C . MET A 1 78 ? -5.860 7.235 -7.721 1.00 94.06 78 MET A C 1
ATOM 630 O O . MET A 1 78 ? -6.217 6.080 -7.520 1.00 94.06 78 MET A O 1
ATOM 634 N N . LYS A 1 79 ? -6.519 8.043 -8.563 1.00 93.94 79 LYS A N 1
ATOM 635 C CA . LYS A 1 79 ? -7.777 7.640 -9.222 1.00 93.94 79 LYS A CA 1
ATOM 636 C C . LYS A 1 79 ? -7.621 6.364 -10.052 1.00 93.94 79 LYS A C 1
ATOM 638 O O . LYS A 1 79 ? -8.499 5.506 -10.047 1.00 93.94 79 LYS A O 1
ATOM 643 N N . ARG A 1 80 ? -6.502 6.234 -10.774 1.00 94.50 80 ARG A N 1
ATOM 644 C CA . ARG A 1 80 ? -6.205 5.046 -11.586 1.00 94.50 80 ARG A CA 1
ATOM 645 C C . ARG A 1 80 ? -5.966 3.835 -10.690 1.00 94.50 80 ARG A C 1
ATOM 647 O O . ARG A 1 80 ? -6.526 2.776 -10.953 1.00 94.50 80 ARG A O 1
ATOM 654 N N . ALA A 1 81 ? -5.132 3.986 -9.665 1.00 93.69 81 ALA A N 1
ATOM 655 C CA . ALA A 1 81 ? -4.781 2.896 -8.765 1.00 93.69 81 ALA A CA 1
ATOM 656 C C . ALA A 1 81 ? -6.010 2.404 -7.983 1.00 93.69 81 ALA A C 1
ATOM 658 O O . ALA A 1 81 ? -6.326 1.220 -8.035 1.00 93.69 81 ALA A O 1
ATOM 659 N N . GLU A 1 82 ? -6.775 3.310 -7.375 1.00 96.25 82 GLU A N 1
ATOM 660 C CA . GLU A 1 82 ? -8.025 3.005 -6.667 1.00 96.25 82 GLU A CA 1
ATOM 661 C C . GLU A 1 82 ? -9.013 2.231 -7.555 1.00 96.25 82 GLU A C 1
ATOM 663 O O . GLU A 1 82 ? -9.565 1.214 -7.134 1.00 96.25 82 GLU A O 1
ATOM 668 N N . ALA A 1 83 ? -9.190 2.652 -8.814 1.00 96.38 83 ALA A N 1
ATOM 669 C CA . ALA A 1 83 ? -10.057 1.953 -9.760 1.00 96.38 83 ALA A CA 1
ATOM 670 C C . ALA A 1 83 ? -9.585 0.517 -10.049 1.00 96.38 83 ALA A C 1
ATOM 672 O O . ALA A 1 83 ? -10.412 -0.388 -10.167 1.00 96.38 83 ALA A O 1
ATOM 673 N N . VAL A 1 84 ? -8.270 0.288 -10.145 1.00 96.38 84 VAL A N 1
ATOM 674 C CA . VAL A 1 84 ? -7.703 -1.058 -10.328 1.00 96.38 84 VAL A CA 1
ATOM 675 C C . VAL A 1 84 ? -7.977 -1.924 -9.097 1.00 96.38 84 VAL A C 1
ATOM 677 O O . VAL A 1 84 ? -8.525 -3.014 -9.246 1.00 96.38 84 VAL A O 1
ATOM 680 N N . PHE A 1 85 ? -7.683 -1.434 -7.891 1.00 96.06 85 PHE A N 1
ATOM 681 C CA . PHE A 1 85 ? -7.925 -2.178 -6.649 1.00 96.06 85 PHE A CA 1
ATOM 682 C C . PHE A 1 85 ? -9.403 -2.554 -6.482 1.00 96.06 85 PHE A C 1
ATOM 684 O O . PHE A 1 85 ? -9.731 -3.734 -6.313 1.00 96.06 85 PHE A O 1
ATOM 691 N N . ARG A 1 86 ? -10.314 -1.589 -6.666 1.00 96.56 86 ARG A N 1
ATOM 692 C CA . ARG A 1 86 ? -11.759 -1.839 -6.574 1.00 96.56 86 ARG A CA 1
ATOM 693 C C . ARG A 1 86 ? -12.265 -2.808 -7.634 1.00 96.56 86 ARG A C 1
ATOM 695 O O . ARG A 1 86 ? -13.081 -3.672 -7.321 1.00 96.56 86 ARG A O 1
ATOM 702 N N . LYS A 1 87 ? -11.757 -2.733 -8.869 1.00 96.56 87 LYS A N 1
ATOM 703 C CA . LYS A 1 87 ? -12.102 -3.694 -9.933 1.00 96.56 87 LYS A CA 1
ATOM 704 C C . LYS A 1 87 ? -11.745 -5.133 -9.547 1.00 96.56 87 LYS A C 1
ATOM 706 O O . LYS A 1 87 ? -12.429 -6.063 -9.966 1.00 96.56 87 LYS A O 1
ATOM 711 N N . HIS A 1 88 ? -10.704 -5.315 -8.739 1.00 95.25 88 HIS A N 1
ATOM 712 C CA . HIS A 1 88 ? -10.293 -6.616 -8.215 1.00 95.25 88 HIS A CA 1
ATOM 713 C C . HIS A 1 88 ? -10.948 -6.973 -6.869 1.00 95.25 88 HIS A C 1
ATOM 715 O O . HIS A 1 88 ? -10.608 -7.992 -6.270 1.00 95.25 88 HIS A O 1
ATOM 721 N N . GLY A 1 89 ? -11.944 -6.203 -6.421 1.00 94.81 89 GLY A N 1
ATOM 722 C CA . GLY A 1 89 ? -12.701 -6.477 -5.200 1.00 94.81 89 GLY A CA 1
ATOM 723 C C . GLY A 1 89 ? -11.936 -6.157 -3.918 1.00 94.81 89 GLY A C 1
ATOM 724 O O . GLY A 1 89 ? -12.227 -6.752 -2.884 1.00 94.81 89 GLY A O 1
ATOM 725 N N . VAL A 1 90 ? -10.951 -5.261 -3.993 1.00 95.69 90 VAL A N 1
ATOM 726 C CA . VAL A 1 90 ? -10.244 -4.719 -2.832 1.00 95.69 90 VAL A CA 1
ATOM 727 C C . VAL A 1 90 ? -10.696 -3.278 -2.649 1.00 95.69 90 VAL A C 1
ATOM 729 O O . VAL A 1 90 ? -10.358 -2.417 -3.463 1.00 95.69 90 VAL A O 1
ATOM 732 N N . ASP A 1 91 ? -11.485 -3.015 -1.610 1.00 95.81 91 ASP A N 1
ATOM 733 C CA . ASP A 1 91 ? -11.839 -1.641 -1.266 1.00 95.81 91 ASP A CA 1
ATOM 734 C C . ASP A 1 91 ? -10.706 -0.992 -0.469 1.00 95.81 91 ASP A C 1
ATOM 736 O O . ASP A 1 91 ? -10.129 -1.603 0.431 1.00 95.81 91 ASP A O 1
ATOM 740 N N . VAL A 1 92 ? -10.353 0.232 -0.849 1.00 95.88 92 VAL A N 1
ATOM 741 C CA . VAL A 1 92 ? -9.189 0.947 -0.322 1.00 95.88 92 VAL A CA 1
ATOM 742 C C . VAL A 1 92 ? -9.541 2.395 -0.019 1.00 95.88 92 VAL A C 1
ATOM 744 O O . VAL A 1 92 ? -10.310 3.034 -0.739 1.00 95.88 92 VAL A O 1
ATOM 747 N N . GLN A 1 93 ? -8.927 2.928 1.031 1.00 95.94 93 GLN A N 1
ATOM 748 C CA . GLN A 1 93 ? -8.966 4.339 1.384 1.00 95.94 93 GLN A CA 1
ATOM 749 C C . GLN A 1 93 ? -7.773 5.055 0.733 1.00 95.94 93 GLN A C 1
ATOM 751 O O . GLN A 1 93 ? -6.626 4.742 1.065 1.00 95.94 93 GLN A O 1
ATOM 756 N N . PRO A 1 94 ? -8.001 5.991 -0.203 1.00 93.81 94 PRO A N 1
ATOM 757 C CA . PRO A 1 94 ? -6.921 6.654 -0.922 1.00 93.81 94 PRO A CA 1
ATOM 758 C C . PRO A 1 94 ? -6.165 7.646 -0.028 1.00 93.81 94 PRO A C 1
ATOM 760 O O . PRO A 1 94 ? -6.765 8.494 0.630 1.00 93.81 94 PRO A O 1
ATOM 763 N N . VAL A 1 95 ? -4.833 7.585 -0.056 1.00 92.94 95 VAL A N 1
ATOM 764 C CA . VAL A 1 95 ? -3.928 8.505 0.649 1.00 92.94 95 VAL A CA 1
ATOM 765 C C . VAL A 1 95 ? -2.861 9.000 -0.332 1.00 92.94 95 VAL A C 1
ATOM 767 O O . VAL A 1 95 ? -1.881 8.314 -0.613 1.00 92.94 95 VAL A O 1
ATOM 770 N N . GLY A 1 96 ? -3.082 10.179 -0.919 1.00 88.06 96 GLY A N 1
ATOM 771 C CA . GLY A 1 96 ? -2.182 10.765 -1.920 1.00 88.06 96 GLY A CA 1
ATOM 772 C C . GLY A 1 96 ? -0.999 11.501 -1.283 1.00 88.06 96 GLY A C 1
ATOM 773 O O . GLY A 1 96 ? -1.218 12.328 -0.401 1.00 88.06 96 GLY A O 1
ATOM 774 N N . CYS A 1 97 ? 0.235 11.246 -1.730 1.00 82.44 97 CYS A N 1
ATOM 775 C CA . CYS A 1 97 ? 1.441 11.822 -1.104 1.00 82.44 97 CYS A CA 1
ATOM 776 C C . CYS A 1 97 ? 2.017 13.084 -1.773 1.00 82.44 97 CYS A C 1
ATOM 778 O O . CYS A 1 97 ? 2.787 13.798 -1.140 1.00 82.44 97 CYS A O 1
ATOM 780 N N . ASP A 1 98 ? 1.676 13.380 -3.028 1.00 80.44 98 ASP A N 1
ATOM 781 C CA . ASP A 1 98 ? 2.289 14.453 -3.835 1.00 80.44 98 ASP A CA 1
ATOM 782 C C . ASP A 1 98 ? 1.261 15.457 -4.391 1.00 80.44 98 ASP A C 1
ATOM 784 O O . ASP A 1 98 ? 1.475 16.088 -5.430 1.00 80.44 98 ASP A O 1
ATOM 788 N N . PHE A 1 99 ? 0.141 15.634 -3.683 1.00 61.88 99 PHE A N 1
ATOM 789 C CA . PHE A 1 99 ? -0.832 16.668 -4.018 1.00 61.88 99 PHE A CA 1
ATOM 790 C C . PHE A 1 99 ? -0.216 18.055 -3.783 1.00 61.88 99 PHE A C 1
ATOM 792 O O . PHE A 1 99 ? -0.031 18.479 -2.642 1.00 61.88 99 PHE A O 1
ATOM 799 N N . LYS A 1 100 ? 0.109 18.763 -4.867 1.00 59.28 100 LYS A N 1
ATOM 800 C CA . LYS A 1 100 ? 0.376 20.203 -4.839 1.00 59.28 100 LYS A CA 1
ATOM 801 C C . LYS A 1 100 ? -0.893 20.908 -5.309 1.00 59.28 100 LYS A C 1
ATOM 803 O O . LYS A 1 100 ? -1.323 20.678 -6.437 1.00 59.28 100 LYS A O 1
ATOM 808 N N . GLY A 1 101 ? -1.505 21.667 -4.402 1.00 48.91 101 GLY A N 1
ATOM 809 C CA . GLY A 1 101 ? -2.609 22.578 -4.713 1.00 48.91 101 GLY A CA 1
ATOM 810 C C . GLY A 1 101 ? -2.134 23.819 -5.450 1.00 48.91 101 GLY A C 1
ATOM 811 O O . GLY A 1 101 ? -0.924 24.132 -5.350 1.00 48.91 101 GLY A O 1
#

Nearest PDB structures (foldseek):
  2hf9-assembly1_A  TM=4.748E-01  e=6.784E-01  Methanocaldococcus jannaschii
  4iil-assembly1_A  TM=3.484E-01  e=1.074E+00  Treponema pallidum subsp. pallidum str. Nichols
  4jb2-assembly1_A  TM=4.359E-01  e=3.734E+00  Rhodopseudomonas palustris CGA009
  1gud-assembly2_B  TM=4.365E-01  e=8.204E+00  Escherichia coli K-12

pLDDT: mean 79.2, std 15.93, range [45.19, 96.56]

Secondary structure (DSSP, 8-state):
--S-S-EEE-BPPEEETTEEE-HHHHHHHHHHHH----S-EEE-TTB-SHHHHHHHHHHHHHHHT----EEEE-HHHHHHHHHHHHHTT---EEEES----

Sequence (101 aa):
SGKADNLVFGGSDYEINGTITAEGQLLDEWRTRWGMVKGEVHFLDNSYTTRDEAVRVRELVKNKSWETLYLVTSAWHMKRAEAVFRKHGVDVQPVGCDFKG

Foldseek 3Di:
DDPDQEAEDEADQDDDPNDRDDPVVVVVVVCVVPVRHNDYYHYLHPHPDLLSVLQVVVVVCVVVVDDAAADEDAPVCQVVSQVSNVVSVHHYHYDHDDDDD

Solvent-accessible surface area (backbone atoms only — not comparable to full-atom values): 6181 Å² total; per-residue (Å²): 133,75,94,61,50,59,48,77,47,70,29,65,84,46,70,57,97,88,39,78,44,65,67,68,61,65,45,52,50,48,46,67,75,60,71,68,64,81,50,58,80,45,74,38,77,88,14,87,42,72,64,49,38,29,53,52,49,40,54,49,34,65,75,68,67,59,89,81,46,76,45,75,45,48,39,89,50,37,68,62,51,53,52,46,24,44,74,58,72,32,77,63,45,83,45,57,76,67,74,76,131

Mean predicted aligned error: 7.58 Å

Radius of gyration: 13.93 Å; Cα contacts (8 Å, |Δi|>4): 124; chains: 1; bounding box: 35×37×28 Å